Protein AF-A0A353ZXU6-F1 (afdb_monomer_lite)

Foldseek 3Di:
DDDDDPDDPLPQQPLVSVLVLLVVDVVPDDDDDLVSSQVVCVVVVHHDDSVSSVVSD

pLDDT: mean 84.8, std 14.49, range [48.41, 95.88]

Secondary structure (DSSP, 8-state):
--------------HHHHHHHHHHHHHHS----HHHHHHHHHHTT----HHHHHHH-

Structure (mmCIF, N/CA/C/O backbone):
data_AF-A0A353ZXU6-F1
#
_entry.id   AF-A0A353ZXU6-F1
#
loop_
_atom_site.group_PDB
_atom_site.id
_atom_site.type_symbol
_atom_site.label_atom_id
_atom_site.label_alt_id
_atom_sit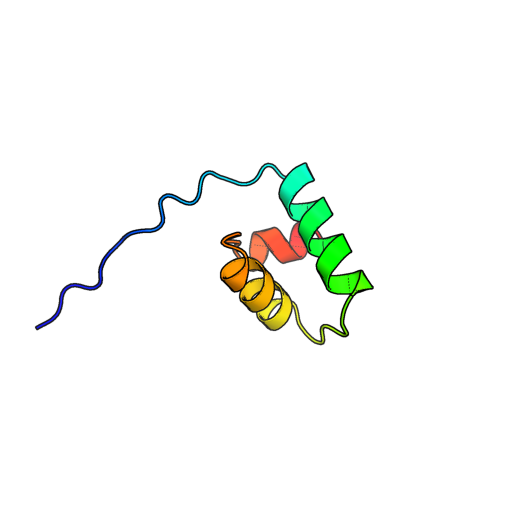e.label_comp_id
_atom_site.label_asym_id
_atom_site.label_entity_id
_atom_site.label_seq_id
_atom_site.pdbx_PDB_ins_code
_atom_site.Cartn_x
_atom_site.Cartn_y
_atom_site.Cartn_z
_atom_site.occupancy
_atom_site.B_iso_or_equiv
_atom_site.auth_seq_id
_atom_site.auth_comp_id
_atom_site.auth_asym_id
_atom_site.auth_atom_id
_atom_site.pdbx_PDB_model_num
ATOM 1 N N . MET A 1 1 ? 30.500 -15.587 4.160 1.00 51.78 1 MET A N 1
ATOM 2 C CA . MET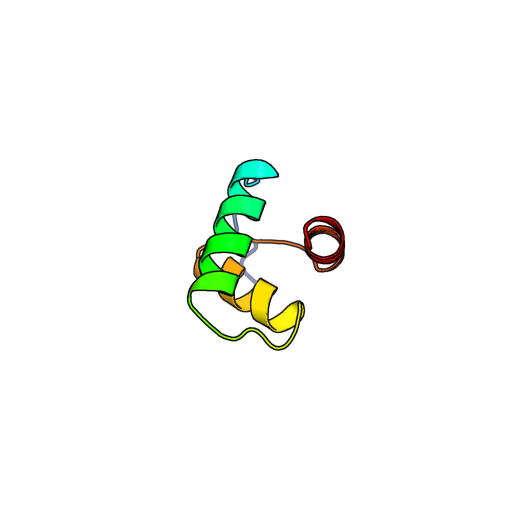 A 1 1 ? 29.074 -15.606 4.561 1.00 51.78 1 MET A CA 1
ATOM 3 C C . MET A 1 1 ? 28.694 -14.172 4.885 1.00 51.78 1 MET A C 1
ATOM 5 O O . MET A 1 1 ? 29.372 -13.591 5.709 1.00 51.78 1 MET A O 1
ATOM 9 N N . SER A 1 2 ? 27.754 -13.497 4.238 1.00 48.41 2 SER A N 1
ATOM 10 C CA . SER A 1 2 ? 26.731 -13.908 3.279 1.00 48.41 2 SER A CA 1
ATOM 11 C C . SER A 1 2 ? 26.415 -12.708 2.386 1.00 48.41 2 SER A C 1
ATOM 13 O O . SER A 1 2 ? 26.372 -11.576 2.860 1.00 48.41 2 SER A O 1
ATOM 15 N N . VAL A 1 3 ? 26.216 -12.961 1.097 1.00 61.06 3 VAL A N 1
ATOM 16 C CA . VAL A 1 3 ? 25.671 -11.989 0.142 1.00 61.06 3 VAL A CA 1
ATOM 17 C C . VAL A 1 3 ? 24.158 -11.920 0.379 1.00 61.06 3 VAL A C 1
ATOM 19 O O . VAL A 1 3 ? 23.533 -12.983 0.372 1.00 61.06 3 VAL A O 1
ATOM 22 N N . PRO A 1 4 ? 23.538 -10.749 0.596 1.00 67.25 4 PRO A N 1
ATOM 23 C CA . PRO A 1 4 ? 22.089 -10.644 0.496 1.00 67.25 4 PRO A CA 1
ATOM 24 C C . PRO A 1 4 ? 21.680 -10.597 -0.990 1.00 67.25 4 PRO A C 1
ATOM 26 O O . PRO A 1 4 ? 22.380 -9.971 -1.793 1.00 67.25 4 PRO A O 1
ATOM 29 N N . PRO A 1 5 ? 20.570 -11.242 -1.395 1.00 59.78 5 PRO A N 1
ATOM 30 C CA . PRO A 1 5 ? 20.073 -11.140 -2.759 1.00 59.78 5 PRO A CA 1
ATOM 31 C C . PRO A 1 5 ? 19.479 -9.745 -2.983 1.00 59.78 5 PRO A C 1
ATOM 33 O O . PRO A 1 5 ? 18.418 -9.410 -2.461 1.00 59.78 5 PRO A O 1
ATOM 36 N N . ALA A 1 6 ? 20.151 -8.921 -3.785 1.00 55.28 6 ALA A N 1
ATOM 37 C CA . ALA A 1 6 ? 19.528 -7.748 -4.377 1.00 55.28 6 ALA A CA 1
ATOM 38 C C . ALA A 1 6 ? 18.6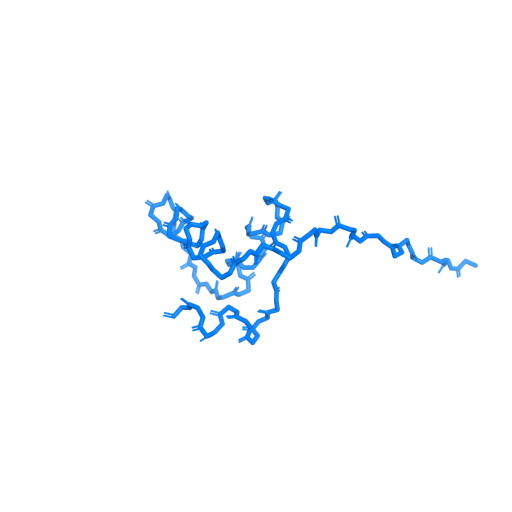12 -8.215 -5.513 1.00 55.28 6 ALA A C 1
ATOM 40 O O . ALA A 1 6 ? 19.033 -8.408 -6.651 1.00 55.28 6 ALA A O 1
ATOM 41 N N . SER A 1 7 ? 17.343 -8.431 -5.199 1.00 70.62 7 SER A N 1
ATOM 42 C CA . SER A 1 7 ? 16.275 -8.360 -6.189 1.00 70.62 7 SER A CA 1
ATOM 43 C C . SER A 1 7 ? 15.050 -7.793 -5.496 1.00 70.62 7 SER A C 1
ATOM 45 O O . SER A 1 7 ? 14.516 -8.404 -4.575 1.00 70.62 7 SER A O 1
ATOM 47 N N . PRO A 1 8 ? 14.627 -6.598 -5.916 1.00 54.38 8 PRO A N 1
ATOM 48 C CA . PRO A 1 8 ? 13.302 -6.556 -6.500 1.00 54.38 8 PRO A CA 1
ATOM 49 C C . PRO A 1 8 ? 13.316 -5.703 -7.764 1.00 54.38 8 PRO A C 1
ATOM 51 O O . PRO A 1 8 ? 13.393 -4.476 -7.726 1.00 54.38 8 PRO A O 1
ATOM 54 N N . GLY A 1 9 ? 13.168 -6.369 -8.905 1.00 58.50 9 GLY A N 1
ATOM 55 C CA . GLY A 1 9 ? 12.580 -5.737 -10.077 1.00 58.50 9 GLY A CA 1
ATOM 56 C C . GLY A 1 9 ? 11.086 -5.525 -9.836 1.00 58.50 9 GLY A C 1
ATOM 57 O O . GLY A 1 9 ? 10.273 -6.161 -10.491 1.00 58.50 9 GLY A O 1
ATOM 58 N N . SER A 1 10 ? 10.716 -4.667 -8.883 1.00 60.06 10 SER A N 1
ATOM 59 C CA . SER A 1 10 ? 9.357 -4.135 -8.814 1.00 60.06 10 SER A CA 1
ATOM 60 C C . SER A 1 10 ? 9.342 -2.921 -9.722 1.00 60.06 10 SER A C 1
ATOM 62 O O . SER A 1 10 ? 9.890 -1.871 -9.383 1.00 60.06 10 SER A O 1
ATOM 64 N N . SER A 1 11 ? 8.776 -3.082 -10.918 1.00 55.25 11 SER A N 1
ATOM 65 C CA . SER A 1 11 ? 8.496 -1.966 -11.819 1.00 55.25 11 SER A CA 1
ATOM 66 C C . SER A 1 11 ? 7.902 -0.801 -11.019 1.00 55.25 11 SER A C 1
ATOM 68 O O . SER A 1 11 ? 7.043 -1.041 -10.166 1.00 55.25 11 SER A O 1
ATOM 70 N N . PRO A 1 12 ? 8.342 0.451 -11.240 1.00 57.22 12 PRO A N 1
ATOM 71 C CA . PRO A 1 12 ? 7.831 1.572 -10.472 1.00 57.22 12 PRO A CA 1
ATOM 72 C C . PRO A 1 12 ? 6.324 1.665 -10.696 1.00 57.22 12 PRO A C 1
ATOM 74 O O . PRO A 1 12 ? 5.870 2.027 -11.782 1.00 57.22 12 PRO A O 1
ATOM 77 N N . ALA A 1 13 ? 5.540 1.338 -9.666 1.00 68.75 13 ALA A N 1
ATOM 78 C CA . ALA A 1 13 ? 4.121 1.635 -9.678 1.00 68.75 13 ALA A CA 1
ATOM 79 C C . ALA A 1 13 ? 3.984 3.143 -9.914 1.00 68.75 13 ALA A C 1
ATOM 81 O O . ALA A 1 13 ? 4.595 3.957 -9.201 1.00 68.75 13 ALA A O 1
ATOM 82 N N . THR A 1 14 ? 3.226 3.515 -10.948 1.00 85.94 14 THR A N 1
ATOM 83 C CA . THR A 1 14 ? 2.917 4.919 -11.223 1.00 85.94 14 THR A CA 1
ATOM 84 C C . THR A 1 14 ? 2.275 5.533 -9.982 1.00 85.94 14 THR A C 1
ATOM 86 O O . THR A 1 14 ? 1.677 4.829 -9.164 1.00 8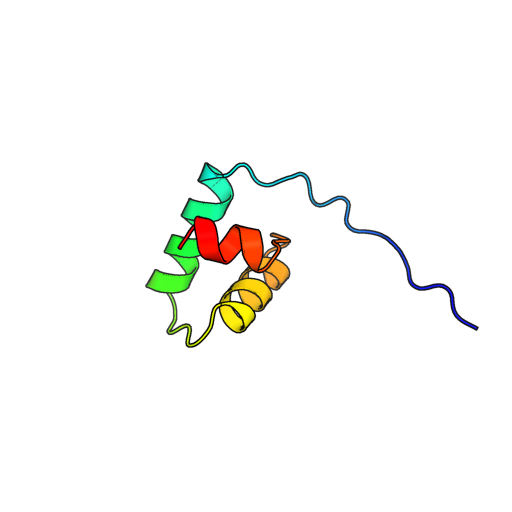5.94 14 THR A O 1
ATOM 89 N N . LYS A 1 15 ? 2.389 6.854 -9.814 1.00 88.38 15 LYS A N 1
ATOM 90 C CA . LYS A 1 15 ? 1.774 7.548 -8.671 1.00 88.38 15 LYS A CA 1
ATOM 91 C C . LYS A 1 15 ? 0.296 7.169 -8.508 1.00 88.38 15 LYS A C 1
ATOM 93 O O . LYS A 1 15 ? -0.127 6.828 -7.412 1.00 88.38 15 LYS A O 1
ATOM 98 N N . THR A 1 16 ? -0.452 7.144 -9.611 1.00 89.94 16 THR A N 1
ATOM 99 C CA . THR A 1 16 ? -1.871 6.765 -9.630 1.00 89.94 16 THR A CA 1
ATOM 100 C C . THR A 1 16 ? -2.104 5.332 -9.155 1.00 89.94 16 THR A C 1
ATOM 102 O O . THR A 1 16 ? -2.986 5.111 -8.331 1.00 89.94 16 THR A O 1
ATOM 105 N N . ALA A 1 17 ? -1.307 4.361 -9.617 1.00 89.56 17 ALA A N 1
ATOM 106 C CA . ALA A 1 17 ? -1.436 2.971 -9.174 1.00 89.56 17 ALA A CA 1
ATOM 107 C C . ALA A 1 17 ? -1.148 2.822 -7.671 1.00 89.56 17 ALA A C 1
ATOM 109 O O . ALA A 1 17 ? -1.866 2.118 -6.963 1.00 89.56 17 ALA A O 1
ATOM 110 N N . ARG A 1 18 ? -0.135 3.538 -7.167 1.00 91.75 18 ARG A N 1
ATOM 111 C CA . ARG A 1 18 ? 0.207 3.550 -5.740 1.00 91.75 18 ARG A CA 1
ATOM 112 C C . ARG A 1 18 ? -0.903 4.166 -4.893 1.00 91.75 18 ARG A C 1
ATOM 114 O O . ARG A 1 18 ? -1.284 3.572 -3.893 1.00 91.75 18 ARG A O 1
ATOM 121 N N . GLN A 1 19 ? -1.448 5.309 -5.312 1.00 93.12 19 GLN A N 1
ATOM 122 C CA . GLN A 1 19 ? -2.561 5.963 -4.619 1.00 93.12 19 GLN A CA 1
ATOM 123 C C . GLN A 1 19 ? -3.805 5.075 -4.585 1.00 93.12 19 GLN A C 1
ATOM 125 O O . GLN A 1 19 ? -4.396 4.914 -3.523 1.00 93.12 19 GLN A O 1
ATOM 130 N N . ALA A 1 20 ? -4.152 4.421 -5.698 1.00 93.44 20 ALA A N 1
ATOM 131 C CA . ALA A 1 20 ? -5.263 3.474 -5.728 1.00 93.44 20 ALA A CA 1
ATOM 132 C C . ALA A 1 20 ? -5.068 2.327 -4.720 1.00 93.44 20 ALA A C 1
ATOM 134 O O . ALA A 1 20 ? -6.013 1.953 -4.025 1.00 93.44 20 ALA A O 1
ATOM 135 N N . ARG A 1 21 ? -3.839 1.802 -4.589 1.00 93.25 21 ARG A N 1
ATOM 136 C CA . ARG A 1 21 ? -3.537 0.760 -3.599 1.00 93.25 21 ARG A CA 1
ATOM 137 C C . ARG A 1 21 ? -3.596 1.278 -2.162 1.00 93.25 21 ARG A C 1
ATOM 139 O O . ARG A 1 21 ? -4.198 0.618 -1.324 1.00 93.25 21 ARG A O 1
ATOM 146 N N . ILE A 1 22 ? -3.047 2.464 -1.892 1.00 94.25 22 ILE A N 1
ATOM 147 C CA . ILE A 1 22 ? -3.139 3.124 -0.579 1.00 94.25 22 ILE A CA 1
ATOM 148 C C . ILE A 1 22 ? -4.607 3.282 -0.167 1.00 94.25 22 ILE A C 1
ATOM 150 O O . ILE A 1 22 ? -4.980 2.887 0.934 1.00 94.25 22 ILE A O 1
ATOM 154 N N . THR A 1 23 ? -5.463 3.791 -1.056 1.00 95.31 23 THR A N 1
ATOM 155 C CA . THR A 1 23 ? -6.899 3.933 -0.785 1.00 95.31 23 THR A CA 1
ATOM 156 C C . THR A 1 23 ? -7.569 2.585 -0.526 1.00 95.31 23 THR A C 1
ATOM 158 O O . THR A 1 23 ? -8.364 2.475 0.404 1.00 95.31 23 THR A O 1
ATOM 161 N N . ALA A 1 24 ? -7.246 1.547 -1.302 1.00 95.38 24 ALA A N 1
ATOM 162 C CA . ALA A 1 24 ? -7.800 0.210 -1.088 1.00 95.38 24 ALA A CA 1
ATOM 163 C C . ALA A 1 24 ? -7.450 -0.352 0.304 1.00 95.38 24 ALA A C 1
ATOM 165 O O . ALA A 1 24 ? -8.326 -0.875 0.983 1.00 95.38 24 ALA A O 1
ATOM 166 N N . ILE A 1 25 ? -6.205 -0.183 0.759 1.00 94.81 25 ILE A N 1
ATOM 167 C CA . ILE A 1 25 ? -5.774 -0.626 2.094 1.00 94.81 25 ILE A CA 1
ATOM 168 C C . ILE A 1 25 ? -6.494 0.173 3.187 1.00 94.81 25 ILE A C 1
ATOM 170 O O . ILE A 1 25 ? -7.132 -0.405 4.061 1.00 94.81 25 ILE A O 1
ATOM 174 N N . LEU A 1 26 ? -6.469 1.508 3.108 1.00 94.62 26 LEU A N 1
ATOM 175 C CA . LEU A 1 26 ? -7.066 2.380 4.130 1.00 94.62 26 LEU A CA 1
ATOM 176 C C . LEU A 1 26 ? -8.593 2.246 4.245 1.00 94.62 26 LEU A C 1
ATOM 178 O O . LEU A 1 26 ? -9.166 2.622 5.265 1.00 94.62 26 LEU A O 1
ATOM 182 N N . THR A 1 27 ? -9.260 1.751 3.201 1.00 95.88 27 THR A N 1
ATOM 183 C CA . THR A 1 27 ? -10.705 1.472 3.223 1.00 95.88 27 THR A CA 1
ATOM 184 C C . THR A 1 27 ? -11.034 0.061 3.710 1.00 95.88 27 THR A C 1
ATOM 186 O O . THR A 1 27 ? -12.144 -0.157 4.192 1.00 95.88 27 THR A O 1
ATOM 189 N N . GLY A 1 28 ? -10.096 -0.885 3.598 1.00 95.06 28 GLY A N 1
ATOM 190 C CA . GLY A 1 28 ? -10.276 -2.280 4.004 1.00 95.06 28 GLY A CA 1
ATOM 191 C C . GLY A 1 28 ? -9.892 -2.566 5.456 1.00 95.06 28 GLY A C 1
ATOM 192 O O . GLY A 1 28 ? -10.519 -3.410 6.095 1.00 95.06 28 GLY A O 1
ATOM 193 N N . GLU A 1 29 ? -8.897 -1.863 6.000 1.00 92.94 29 GLU A N 1
ATOM 194 C CA . GLU A 1 29 ? -8.378 -2.114 7.346 1.00 92.94 29 GLU A CA 1
ATOM 195 C C . GLU A 1 29 ? -7.896 -0.844 8.064 1.00 92.94 29 GLU A C 1
ATOM 197 O O . GLU A 1 29 ? -7.663 0.209 7.472 1.00 92.94 29 GLU A O 1
ATOM 202 N N . SER A 1 30 ? -7.768 -0.932 9.391 1.00 94.50 30 SER A N 1
ATOM 203 C CA . SER A 1 30 ? -7.303 0.184 10.218 1.00 94.50 30 SER A CA 1
ATOM 204 C C . SER A 1 30 ? -5.783 0.237 10.270 1.00 94.50 30 SER A C 1
ATOM 206 O O . SER A 1 30 ? -5.177 -0.491 11.049 1.00 94.50 30 SER A O 1
ATOM 208 N N . VAL A 1 31 ? -5.190 1.176 9.539 1.00 95.62 31 VAL A N 1
ATOM 209 C CA . VAL A 1 31 ? -3.745 1.421 9.566 1.00 95.62 31 VAL A CA 1
ATOM 210 C C . VAL A 1 31 ? -3.391 2.504 10.586 1.00 95.62 31 VAL A C 1
ATOM 212 O O . VAL A 1 31 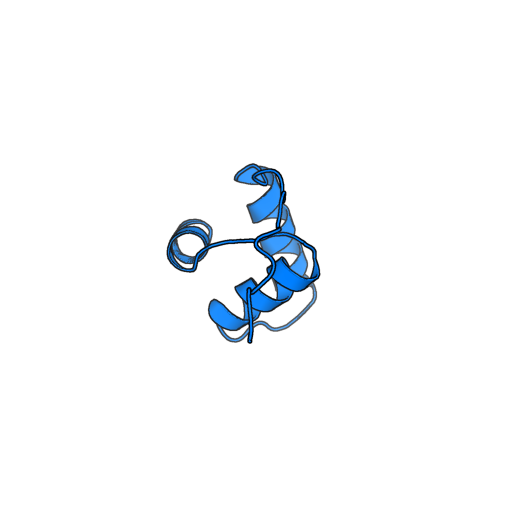? -3.984 3.583 10.606 1.00 95.62 31 VAL A O 1
ATOM 215 N N . ARG A 1 32 ? -2.418 2.231 11.456 1.00 95.19 32 ARG A N 1
ATOM 216 C CA . ARG A 1 32 ? -2.008 3.092 12.577 1.00 95.19 32 ARG A CA 1
ATOM 217 C C . ARG A 1 32 ? -0.747 3.896 12.297 1.00 95.19 32 ARG A C 1
ATOM 219 O O . ARG A 1 32 ? -0.474 4.853 13.020 1.00 95.19 32 ARG A O 1
ATOM 226 N N . SER A 1 33 ? 0.029 3.540 11.276 1.00 94.88 33 SER A N 1
ATOM 227 C CA . SER A 1 33 ? 1.235 4.286 10.911 1.00 94.88 33 SER A CA 1
ATOM 228 C C . SER A 1 33 ? 1.597 4.176 9.431 1.00 94.88 33 SER A C 1
ATOM 230 O O . SER A 1 33 ? 1.223 3.236 8.736 1.00 94.88 33 SER A O 1
ATOM 232 N N . GLN A 1 34 ? 2.407 5.119 8.949 1.00 94.94 34 GLN A N 1
ATOM 233 C CA . GLN A 1 34 ? 2.968 5.053 7.596 1.00 94.94 34 GLN A CA 1
ATOM 234 C C . GLN A 1 34 ? 3.896 3.840 7.408 1.00 94.94 34 GLN A C 1
ATOM 236 O O . GLN A 1 34 ? 3.958 3.282 6.319 1.00 94.94 34 GLN A O 1
ATOM 241 N N . ALA A 1 35 ? 4.609 3.411 8.456 1.00 94.50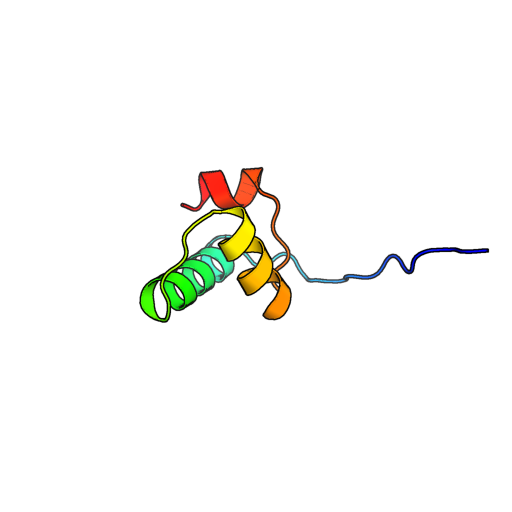 35 ALA A N 1
ATOM 242 C CA . ALA A 1 35 ? 5.468 2.227 8.394 1.00 94.50 35 ALA A CA 1
ATOM 243 C C . ALA A 1 35 ? 4.647 0.941 8.214 1.00 94.50 35 ALA A C 1
ATOM 245 O O . ALA A 1 35 ? 5.018 0.075 7.428 1.00 94.50 35 ALA A O 1
ATOM 246 N N . GLU A 1 36 ? 3.506 0.855 8.896 1.00 95.62 36 GLU A N 1
ATOM 247 C CA . GLU A 1 36 ? 2.542 -0.234 8.738 1.00 95.62 36 GLU A CA 1
ATOM 248 C C . GLU A 1 36 ? 1.931 -0.240 7.332 1.00 95.62 36 GLU A C 1
ATOM 250 O O . GLU A 1 36 ? 1.949 -1.271 6.668 1.00 95.62 36 GLU A O 1
ATOM 255 N N . LEU A 1 37 ? 1.510 0.921 6.816 1.00 95.75 37 LEU A N 1
ATOM 256 C CA . LEU A 1 37 ? 1.027 1.030 5.436 1.00 95.75 37 LEU A CA 1
ATOM 257 C C . LEU A 1 37 ? 2.091 0.597 4.414 1.00 95.75 37 LEU A C 1
ATOM 259 O O . LEU A 1 37 ? 1.774 -0.069 3.434 1.00 95.75 37 LEU A O 1
ATOM 263 N N . ALA A 1 38 ? 3.357 0.962 4.633 1.00 94.62 38 ALA A N 1
ATOM 264 C CA . ALA A 1 38 ? 4.457 0.554 3.765 1.00 94.62 38 ALA A CA 1
ATOM 265 C C . ALA A 1 38 ? 4.699 -0.964 3.802 1.00 94.62 38 ALA A C 1
ATOM 267 O O . ALA A 1 38 ? 5.012 -1.543 2.765 1.00 94.62 38 ALA A O 1
ATOM 268 N N . ALA A 1 39 ? 4.531 -1.607 4.961 1.00 94.38 39 ALA A N 1
ATOM 269 C CA . ALA A 1 39 ? 4.633 -3.058 5.085 1.00 94.38 39 ALA A CA 1
ATOM 270 C C . ALA A 1 39 ? 3.503 -3.776 4.329 1.00 94.38 39 ALA A C 1
ATOM 272 O O . ALA A 1 39 ? 3.782 -4.712 3.586 1.00 94.38 39 ALA A O 1
ATOM 273 N N . LEU A 1 40 ? 2.262 -3.290 4.442 1.00 94.75 40 LEU A N 1
ATOM 274 C CA . LEU A 1 40 ? 1.112 -3.826 3.700 1.00 94.75 40 LEU A CA 1
ATOM 275 C C . LEU A 1 40 ? 1.291 -3.663 2.184 1.00 94.75 40 LEU A C 1
ATOM 277 O O . LEU A 1 40 ? 1.107 -4.603 1.418 1.00 94.75 40 LEU A O 1
ATOM 281 N N . LEU A 1 41 ? 1.746 -2.488 1.740 1.00 93.06 41 LEU A N 1
ATOM 282 C CA . LEU A 1 41 ? 2.076 -2.258 0.332 1.00 93.06 41 LEU A CA 1
ATOM 283 C C . LEU A 1 41 ? 3.194 -3.188 -0.160 1.00 93.06 41 LEU A C 1
ATOM 285 O O . LEU A 1 41 ? 3.132 -3.673 -1.288 1.00 93.06 41 LEU A O 1
ATOM 289 N N . ALA A 1 42 ? 4.210 -3.443 0.666 1.00 92.06 42 ALA A N 1
ATOM 290 C CA . ALA A 1 42 ? 5.305 -4.340 0.321 1.00 92.06 42 ALA A CA 1
ATOM 291 C C . ALA A 1 42 ? 4.847 -5.801 0.184 1.00 92.06 42 ALA A C 1
ATOM 293 O O . ALA A 1 42 ? 5.339 -6.482 -0.718 1.00 92.06 42 ALA A O 1
ATOM 294 N N . ASP A 1 43 ? 3.906 -6.250 1.021 1.00 92.00 43 ASP A N 1
ATOM 295 C CA . ASP A 1 43 ? 3.262 -7.569 0.916 1.00 92.00 43 ASP A CA 1
ATOM 296 C C . ASP A 1 43 ? 2.530 -7.730 -0.431 1.00 92.00 43 ASP A C 1
ATOM 298 O O . ASP A 1 43 ? 2.629 -8.761 -1.092 1.00 92.00 43 ASP A O 1
ATOM 302 N N . ASP A 1 44 ? 1.942 -6.640 -0.933 1.00 88.44 44 ASP A N 1
ATOM 303 C CA . ASP A 1 44 ? 1.322 -6.564 -2.262 1.00 88.44 44 ASP A CA 1
ATOM 304 C C . ASP A 1 44 ? 2.313 -6.365 -3.426 1.00 88.44 44 ASP A C 1
ATOM 306 O O . ASP A 1 44 ? 1.917 -6.126 -4.572 1.00 88.44 44 ASP A O 1
ATOM 310 N N . GLY A 1 45 ? 3.620 -6.397 -3.153 1.00 88.44 45 GLY A N 1
ATOM 311 C CA . GLY A 1 45 ? 4.679 -6.180 -4.141 1.00 88.44 45 GLY A CA 1
ATOM 312 C C . GLY A 1 45 ? 4.926 -4.710 -4.513 1.00 88.44 45 GLY A C 1
ATOM 313 O O . GLY A 1 45 ? 5.744 -4.422 -5.398 1.00 88.44 45 GLY A O 1
ATOM 314 N N . VAL A 1 46 ? 4.272 -3.765 -3.832 1.00 89.50 46 VAL A N 1
ATOM 315 C CA . VAL A 1 46 ? 4.407 -2.317 -4.033 1.00 89.50 46 VAL A CA 1
ATOM 316 C C . VAL A 1 46 ? 5.446 -1.749 -3.067 1.00 89.50 46 VAL A C 1
ATOM 318 O O . VAL A 1 46 ? 5.156 -1.333 -1.951 1.00 89.50 46 VAL A O 1
ATOM 321 N N . GLN A 1 47 ? 6.691 -1.677 -3.529 1.00 89.56 47 GLN A N 1
ATOM 322 C CA . GLN A 1 47 ? 7.789 -1.112 -2.744 1.00 89.56 47 GLN A CA 1
ATOM 323 C C . GLN A 1 47 ? 7.773 0.423 -2.793 1.00 89.56 47 GLN A C 1
ATOM 325 O O . GLN A 1 47 ? 7.790 1.026 -3.871 1.00 89.56 47 GLN A O 1
ATOM 330 N N . VAL A 1 48 ? 7.743 1.070 -1.625 1.00 88.88 48 VAL A N 1
ATOM 331 C CA . VAL A 1 48 ? 7.693 2.535 -1.487 1.00 88.88 48 VAL A CA 1
ATOM 332 C C . VAL A 1 48 ? 8.608 3.000 -0.363 1.00 88.88 48 VAL A C 1
ATOM 334 O O . VAL A 1 48 ? 8.790 2.312 0.637 1.00 88.88 48 VAL A O 1
ATOM 337 N N . THR A 1 49 ? 9.181 4.193 -0.504 1.00 91.19 49 THR A N 1
ATOM 338 C CA . THR A 1 49 ? 9.919 4.827 0.595 1.00 91.19 49 THR A CA 1
ATOM 339 C C . THR A 1 49 ? 8.966 5.595 1.504 1.00 91.19 49 THR A C 1
ATOM 341 O O . THR A 1 49 ? 7.923 6.077 1.058 1.00 91.19 49 THR A O 1
ATOM 344 N N . GLN A 1 50 ? 9.362 5.801 2.761 1.00 89.12 50 GLN A N 1
ATOM 345 C CA . GLN A 1 50 ? 8.597 6.620 3.707 1.00 89.12 50 GLN A CA 1
ATOM 346 C C . GLN A 1 50 ? 8.378 8.052 3.181 1.00 89.12 50 GLN A C 1
ATOM 348 O O . GLN A 1 50 ? 7.264 8.562 3.244 1.00 89.12 50 GLN A O 1
ATOM 353 N N . ALA A 1 51 ? 9.384 8.649 2.530 1.00 92.12 51 ALA A N 1
ATOM 354 C CA . ALA A 1 51 ? 9.256 9.962 1.895 1.00 92.12 51 ALA A CA 1
ATOM 355 C C . ALA A 1 51 ? 8.249 9.984 0.728 1.00 92.12 51 ALA A C 1
ATOM 357 O O . ALA A 1 51 ? 7.612 11.006 0.490 1.00 92.12 51 ALA A O 1
ATOM 358 N N . THR A 1 52 ? 8.106 8.878 -0.011 1.00 91.62 52 THR A N 1
ATOM 359 C CA . THR A 1 52 ? 7.085 8.754 -1.066 1.00 91.62 52 THR A CA 1
ATOM 360 C C . THR A 1 52 ? 5.703 8.667 -0.442 1.00 91.62 52 THR A C 1
ATOM 362 O O . THR A 1 52 ? 4.803 9.402 -0.831 1.00 91.62 52 THR A O 1
ATOM 365 N N . LEU A 1 53 ? 5.556 7.812 0.567 1.00 91.81 53 LEU A N 1
ATOM 366 C CA . LEU A 1 53 ? 4.283 7.597 1.233 1.00 91.81 53 LEU A CA 1
ATOM 367 C C . LEU A 1 53 ? 3.782 8.860 1.942 1.00 91.81 53 LEU A C 1
ATOM 369 O O . LEU A 1 53 ? 2.623 9.216 1.797 1.00 91.81 53 LEU A O 1
ATOM 373 N N . SER A 1 54 ? 4.669 9.597 2.614 1.00 92.62 54 SER A N 1
ATOM 374 C CA . SER A 1 54 ? 4.343 10.882 3.239 1.00 92.62 54 SER A CA 1
ATOM 375 C C . SER A 1 54 ? 3.886 11.963 2.252 1.00 92.62 54 SER A C 1
ATOM 377 O O . SER A 1 54 ? 3.336 12.962 2.698 1.00 92.62 54 SER A O 1
ATOM 379 N N . ARG A 1 55 ? 4.176 11.823 0.952 1.00 91.44 55 ARG A N 1
ATOM 380 C CA . ARG A 1 55 ? 3.721 12.754 -0.096 1.00 91.44 55 ARG A CA 1
ATOM 381 C C . ARG A 1 55 ? 2.411 12.320 -0.750 1.00 91.44 55 ARG A C 1
ATOM 383 O O . ARG A 1 55 ? 1.751 13.152 -1.366 1.00 91.44 55 ARG A O 1
ATOM 390 N N . ASP A 1 56 ? 2.123 11.022 -0.723 1.00 87.94 56 ASP A N 1
ATOM 391 C CA . ASP A 1 56 ? 0.935 10.438 -1.348 1.00 87.94 56 ASP A CA 1
ATOM 392 C C . ASP A 1 56 ? -0.255 10.360 -0.378 1.00 87.94 56 ASP A C 1
ATOM 394 O O . ASP A 1 56 ? -1.391 10.327 -0.853 1.00 87.94 56 ASP A O 1
ATOM 398 N N . LEU A 1 57 ? 0.016 10.342 0.934 1.00 86.81 57 LEU A N 1
ATOM 399 C CA . LEU A 1 57 ? -0.943 10.577 2.020 1.00 86.81 57 LEU A CA 1
ATOM 400 C C . LEU A 1 57 ? -1.245 12.070 2.179 1.00 86.81 57 LEU A C 1
ATOM 402 O O . LEU A 1 57 ? -2.429 12.385 2.420 1.00 86.81 57 LEU A O 1
#

Sequence (57 aa):
MSVPPASPGSSPATKTARQARITAILTGESVRSQAELAALLADDGVQVTQATLSRDL

Radius of gyration: 12.6 Å; chains: 1; bounding box: 40×28×24 Å